Protein AF-A0A9D4LNZ0-F1 (afdb_monomer)

Foldseek 3Di:
DDPPPVVVVVVVVVVVVVVVVVVVVVVVVVVCQQCVCVVCLLVDDLVVLLVSVCVNCVVPVPPDDPCVSVVSSVVSVVVVVVVVCVVPDDDDPVVPVVVVVVVVVVPPPD

Organism: Dreissena polymorpha (NCBI:txid45954)

Mean predicted aligned error: 14.25 Å

pLDDT: mean 76.31, std 19.18, range [38.56, 96.25]

Radius of gyration: 23.26 Å; Cα contacts (8 Å, |Δi|>4): 32; chains: 1; bounding box: 48×37×76 Å

Sequence (110 aa):
MFNNFGIHAIYSIVNCLTFELRKRLSAYSVLHKLFGFMTEFESLILDDLRKCVTHLVESYPDDIEASIVDEFVQFNVILEADQDKTSIHMSAAEVRWRSTTDTFSKRCHR

Secondary structure (DSSP, 8-state):
---HHHHHHHHHHHHHHHHHHHHHHHHHHHHHHHHGGGTTGGGS-HHHHHHHHHHHHHHSTTTS-TTHHHHHHHHHHHHHHHHHHHTT---SSTHHHHTTTTTTGGGS--

Solvent-accessible surface area (backbone atoms only — not comparable to full-atom values): 6582 Å² total; per-residue (Å²): 134,80,65,62,67,62,54,52,53,51,50,52,51,52,50,52,52,52,49,55,51,50,54,51,51,52,52,49,51,54,49,42,72,58,54,40,62,68,82,46,50,94,78,50,55,68,71,59,46,43,51,49,44,45,54,41,26,72,74,34,63,90,82,35,65,75,66,52,40,59,51,52,52,52,50,50,54,50,53,56,58,46,60,61,37,64,80,76,54,93,67,88,65,71,67,63,70,64,58,61,66,66,60,64,72,70,68,81,79,120

Structure (mmCIF, N/CA/C/O backbone):
data_AF-A0A9D4LNZ0-F1
#
_entry.id   AF-A0A9D4LNZ0-F1
#
loop_
_atom_site.group_PDB
_atom_site.id
_atom_site.type_symbol
_atom_site.label_atom_id
_atom_site.label_alt_id
_atom_site.label_comp_id
_atom_site.label_asym_id
_atom_site.label_entity_id
_atom_site.label_seq_id
_atom_site.pdbx_PDB_ins_code
_atom_site.Cartn_x
_atom_site.Cartn_y
_atom_site.Cartn_z
_atom_site.occupancy
_atom_site.B_iso_or_equiv
_atom_site.auth_seq_id
_atom_site.auth_comp_id
_atom_site.auth_asym_id
_atom_site.auth_atom_id
_atom_site.pdbx_PDB_model_num
ATOM 1 N N . MET A 1 1 ? 24.837 13.024 -48.103 1.00 45.38 1 MET A N 1
ATOM 2 C CA . MET A 1 1 ? 23.988 11.828 -47.926 1.00 45.38 1 MET A CA 1
ATOM 3 C C . MET A 1 1 ? 24.037 11.486 -46.443 1.00 45.38 1 MET A C 1
ATOM 5 O O . MET A 1 1 ? 25.016 10.910 -45.995 1.00 45.38 1 MET A O 1
ATOM 9 N N . PHE A 1 2 ? 23.109 12.028 -45.650 1.00 52.38 2 PHE A N 1
ATOM 10 C CA . PHE A 1 2 ? 23.170 11.913 -44.189 1.00 52.38 2 PHE A CA 1
ATOM 11 C C . PHE A 1 2 ? 22.831 10.482 -43.753 1.00 52.38 2 PHE A C 1
ATOM 13 O O . PHE A 1 2 ? 21.944 9.846 -44.319 1.00 52.38 2 PHE A O 1
ATOM 20 N N . ASN A 1 3 ? 23.588 9.974 -42.782 1.00 57.44 3 ASN A N 1
ATOM 21 C CA . ASN A 1 3 ? 23.590 8.587 -42.321 1.00 57.44 3 ASN A CA 1
ATOM 22 C C . ASN A 1 3 ? 22.230 8.153 -41.734 1.00 57.44 3 ASN A C 1
ATOM 24 O O . ASN A 1 3 ? 22.039 8.183 -40.519 1.00 57.44 3 ASN A O 1
ATOM 28 N N . ASN A 1 4 ? 21.310 7.685 -42.586 1.00 63.53 4 ASN A N 1
ATOM 29 C CA . ASN A 1 4 ? 20.022 7.100 -42.179 1.00 63.53 4 ASN A CA 1
ATOM 30 C C . ASN A 1 4 ? 20.195 5.968 -41.152 1.00 63.53 4 ASN A C 1
ATOM 32 O O . ASN A 1 4 ? 19.422 5.859 -40.205 1.00 63.53 4 ASN A O 1
ATOM 36 N N . PHE A 1 5 ? 21.249 5.159 -41.288 1.00 65.75 5 PHE A N 1
ATOM 37 C CA . PHE A 1 5 ? 21.512 4.036 -40.387 1.00 65.75 5 PHE A CA 1
ATOM 38 C C . PHE 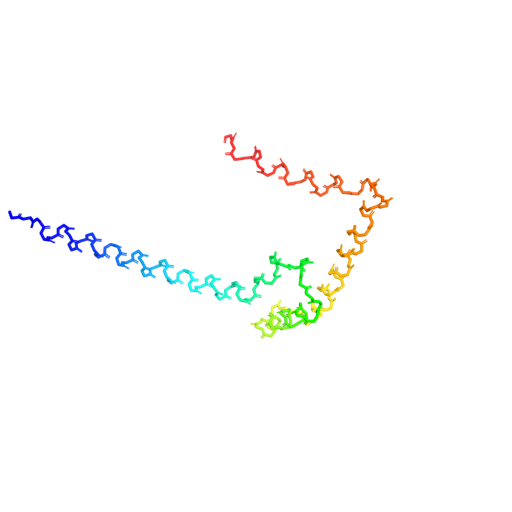A 1 5 ? 21.805 4.475 -38.941 1.00 65.75 5 PHE A C 1
ATOM 40 O O . PHE A 1 5 ? 21.289 3.880 -37.997 1.00 65.75 5 PHE A O 1
ATOM 47 N N . GLY A 1 6 ? 22.571 5.557 -38.757 1.00 68.00 6 GLY A N 1
ATOM 48 C CA . GLY A 1 6 ? 22.882 6.084 -37.424 1.00 68.00 6 GLY A CA 1
ATOM 49 C C . GLY A 1 6 ? 21.646 6.643 -36.719 1.00 68.00 6 GLY A C 1
ATOM 50 O O . GLY A 1 6 ? 21.456 6.417 -35.527 1.00 68.00 6 GLY A O 1
ATOM 51 N N . ILE A 1 7 ? 20.764 7.303 -37.472 1.00 76.19 7 ILE A N 1
ATOM 52 C CA . ILE A 1 7 ? 19.514 7.856 -36.940 1.00 76.19 7 ILE A CA 1
ATOM 53 C C . ILE A 1 7 ? 18.564 6.729 -36.512 1.00 76.19 7 ILE A C 1
ATOM 55 O O . ILE A 1 7 ? 18.027 6.777 -35.407 1.00 76.19 7 ILE A O 1
ATOM 59 N N . HIS A 1 8 ? 18.410 5.681 -37.328 1.00 77.44 8 HIS A N 1
ATOM 60 C CA . HIS A 1 8 ? 17.583 4.521 -36.980 1.00 77.44 8 HIS A CA 1
ATOM 61 C C . HIS A 1 8 ? 18.100 3.762 -35.752 1.00 77.44 8 HIS A C 1
ATOM 63 O O . HIS A 1 8 ? 17.301 3.372 -34.899 1.00 77.44 8 HIS A O 1
ATOM 69 N N . ALA A 1 9 ? 19.419 3.591 -35.623 1.00 81.44 9 ALA A N 1
ATOM 70 C CA . ALA A 1 9 ? 20.018 2.946 -34.456 1.00 81.44 9 ALA A CA 1
ATOM 71 C C . ALA A 1 9 ? 19.754 3.742 -33.166 1.00 81.44 9 ALA A C 1
ATOM 73 O O . ALA A 1 9 ? 19.313 3.170 -32.169 1.00 81.44 9 ALA A O 1
ATOM 74 N N . ILE A 1 10 ? 19.936 5.069 -33.196 1.00 86.12 10 ILE A N 1
ATOM 75 C CA . ILE A 1 10 ? 19.634 5.945 -32.053 1.00 86.12 10 ILE A CA 1
ATOM 76 C C . ILE A 1 10 ? 18.144 5.875 -31.699 1.00 86.12 10 ILE A C 1
ATOM 78 O O . ILE A 1 10 ? 17.800 5.729 -30.528 1.00 86.12 10 ILE A O 1
ATOM 82 N N . TYR A 1 11 ? 17.253 5.910 -32.693 1.00 89.56 11 TYR A N 1
ATOM 83 C CA . TYR A 1 11 ? 15.808 5.830 -32.464 1.00 89.56 11 TYR A CA 1
ATOM 84 C C . TYR A 1 11 ? 15.401 4.499 -31.819 1.00 89.56 11 TYR A C 1
ATOM 86 O O . TYR A 1 11 ? 14.590 4.472 -30.894 1.00 89.56 11 TYR A O 1
ATOM 94 N N . SER A 1 12 ? 16.013 3.392 -32.249 1.00 88.44 12 SER A N 1
ATOM 95 C CA . SER A 1 12 ? 15.804 2.076 -31.639 1.00 88.44 12 SER A CA 1
ATOM 96 C C . SER A 1 12 ? 16.243 2.047 -30.172 1.00 88.44 12 SER A C 1
ATOM 98 O O . SER A 1 12 ? 15.538 1.487 -29.332 1.00 88.44 12 SER A O 1
ATOM 100 N N . ILE A 1 13 ? 17.380 2.671 -29.846 1.00 91.19 13 ILE A N 1
ATOM 101 C CA . ILE A 1 13 ? 17.883 2.765 -28.467 1.00 91.19 13 ILE A CA 1
ATOM 102 C C . ILE A 1 13 ? 16.935 3.609 -27.607 1.00 91.19 13 ILE A C 1
ATOM 104 O O . ILE A 1 13 ? 16.540 3.173 -26.527 1.00 91.19 13 ILE A O 1
ATOM 108 N N . VAL A 1 14 ? 16.520 4.783 -28.094 1.00 93.62 14 VAL A N 1
ATOM 109 C CA . VAL A 1 14 ? 15.590 5.675 -27.380 1.00 93.62 14 VAL A CA 1
ATOM 110 C C . VAL A 1 14 ? 14.240 4.996 -27.143 1.00 93.62 14 VAL A C 1
ATOM 112 O O . VAL A 1 14 ? 13.687 5.095 -26.047 1.00 93.62 14 VAL A O 1
ATOM 115 N N . ASN A 1 15 ? 13.726 4.255 -28.126 1.00 92.69 15 ASN A N 1
ATOM 116 C CA . ASN A 1 15 ? 12.481 3.502 -27.985 1.00 92.69 15 ASN A CA 1
ATOM 117 C C . ASN A 1 15 ? 12.590 2.404 -26.923 1.00 92.69 15 ASN A C 1
ATOM 119 O O . ASN A 1 15 ? 11.709 2.294 -26.071 1.00 92.69 15 ASN A O 1
ATOM 123 N N . CYS A 1 16 ? 13.677 1.628 -26.940 1.00 94.50 16 CYS A N 1
ATOM 124 C CA . CYS A 1 16 ? 13.918 0.577 -25.953 1.00 94.50 16 CYS A CA 1
ATOM 125 C C . CYS A 1 16 ? 14.027 1.159 -24.535 1.00 94.50 16 CYS A C 1
ATOM 127 O O . CYS A 1 16 ? 13.349 0.703 -23.614 1.00 94.50 16 CYS A O 1
ATOM 129 N N . LEU A 1 17 ? 14.797 2.239 -24.376 1.00 95.31 17 LEU A N 1
ATOM 130 C CA . LEU A 1 17 ? 14.927 2.939 -23.101 1.00 95.31 17 LEU A CA 1
ATOM 131 C C . LEU A 1 17 ? 13.574 3.470 -22.611 1.00 95.31 17 LEU A C 1
ATOM 133 O O . LEU A 1 17 ? 13.219 3.286 -21.450 1.00 95.31 17 LEU A O 1
ATOM 137 N N . THR A 1 18 ? 12.791 4.087 -23.497 1.00 95.19 18 THR A N 1
ATOM 138 C CA . THR A 1 18 ? 11.457 4.604 -23.163 1.00 95.19 18 THR A CA 1
ATOM 139 C C . THR A 1 18 ? 10.522 3.484 -22.715 1.00 95.19 18 THR A C 1
ATOM 141 O O . THR A 1 18 ? 9.786 3.650 -21.743 1.00 95.19 18 THR A O 1
ATOM 144 N N . PHE A 1 19 ? 10.552 2.340 -23.399 1.00 96.25 19 PHE A N 1
ATOM 145 C CA . PHE A 1 19 ? 9.742 1.179 -23.048 1.00 96.25 19 PHE A CA 1
ATOM 146 C C . PHE A 1 19 ? 10.098 0.638 -21.659 1.00 96.25 19 PHE A C 1
ATOM 148 O O . PHE A 1 19 ? 9.214 0.491 -20.815 1.00 96.25 19 PHE A O 1
ATOM 155 N N . GLU A 1 20 ? 11.384 0.420 -21.381 1.00 95.31 20 GLU A N 1
ATOM 156 C CA . GLU A 1 20 ? 11.837 -0.088 -20.082 1.00 95.31 20 GLU A CA 1
ATOM 157 C C . GLU A 1 20 ? 11.574 0.906 -18.941 1.00 95.31 20 GLU A C 1
ATOM 159 O O . GLU A 1 20 ? 11.141 0.509 -17.857 1.00 95.31 20 GLU A O 1
ATOM 164 N N . LEU A 1 21 ? 11.753 2.210 -19.177 1.00 95.94 21 LEU A N 1
ATOM 165 C CA . LEU A 1 21 ? 11.414 3.240 -18.190 1.00 95.94 21 LEU A CA 1
ATOM 166 C C . LEU A 1 21 ? 9.913 3.272 -17.896 1.00 95.94 21 LEU A C 1
ATOM 168 O O . LEU A 1 21 ? 9.524 3.330 -16.731 1.00 95.94 21 LEU A O 1
ATOM 172 N N . ARG A 1 22 ? 9.060 3.173 -18.922 1.00 95.81 22 ARG A N 1
ATOM 173 C CA . ARG A 1 22 ? 7.601 3.091 -18.738 1.00 95.81 22 ARG A CA 1
ATOM 174 C C . ARG A 1 22 ? 7.192 1.831 -17.987 1.00 95.81 22 ARG A C 1
ATOM 176 O O . ARG A 1 22 ? 6.342 1.902 -17.104 1.00 95.81 22 ARG A O 1
ATOM 183 N N . LYS A 1 23 ? 7.820 0.695 -18.290 1.00 94.62 23 LYS A N 1
ATOM 184 C CA . LYS A 1 23 ? 7.592 -0.572 -17.588 1.00 94.62 23 LYS A CA 1
ATOM 185 C C . LYS A 1 23 ? 7.928 -0.451 -16.101 1.00 94.62 23 LYS A C 1
ATOM 187 O O . LYS A 1 23 ? 7.116 -0.829 -15.259 1.00 94.62 23 LYS A O 1
ATOM 192 N N . ARG A 1 24 ? 9.083 0.134 -15.769 1.00 94.94 24 ARG A N 1
ATOM 193 C CA . ARG A 1 24 ? 9.479 0.397 -14.376 1.00 94.94 24 ARG A CA 1
ATOM 194 C C . ARG A 1 24 ? 8.540 1.380 -13.688 1.00 94.94 24 ARG A C 1
ATOM 196 O O . ARG A 1 24 ? 8.097 1.103 -12.582 1.00 94.94 24 ARG A O 1
ATOM 203 N N . LEU A 1 25 ? 8.189 2.483 -14.350 1.00 94.00 25 LEU A N 1
ATOM 204 C CA . LEU A 1 25 ? 7.241 3.463 -13.819 1.00 94.00 25 LEU A CA 1
ATOM 205 C C . LEU A 1 25 ? 5.891 2.813 -13.495 1.00 94.00 25 LEU A C 1
ATOM 207 O O . LEU A 1 25 ? 5.328 3.066 -12.434 1.00 94.00 25 LEU A O 1
ATOM 211 N N . SER A 1 26 ? 5.396 1.940 -14.374 1.00 94.31 26 SER A N 1
ATOM 212 C CA . SER A 1 26 ? 4.166 1.185 -14.138 1.00 94.31 26 SER A CA 1
ATOM 213 C C . SER A 1 26 ? 4.278 0.282 -12.909 1.00 94.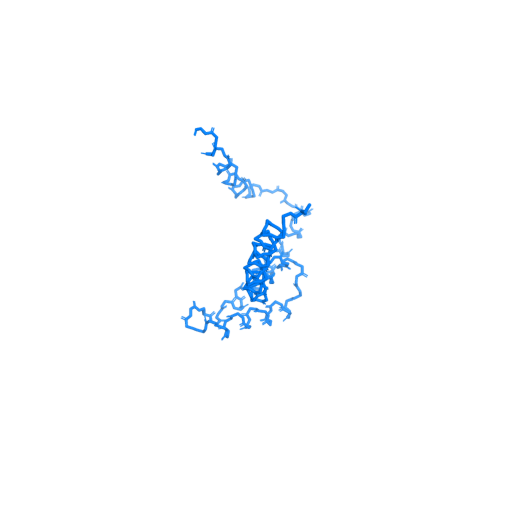31 26 SER A C 1
ATOM 215 O O . SER A 1 26 ? 3.372 0.280 -12.082 1.00 94.31 26 SER A O 1
ATOM 217 N N . ALA A 1 27 ? 5.381 -0.456 -12.759 1.00 92.06 27 ALA A N 1
ATOM 218 C CA . ALA A 1 27 ? 5.597 -1.314 -11.593 1.00 92.06 27 ALA A CA 1
ATOM 219 C C . ALA A 1 27 ? 5.662 -0.499 -10.290 1.00 92.06 27 ALA A C 1
ATOM 221 O O . ALA A 1 27 ? 4.981 -0.824 -9.319 1.00 92.06 27 ALA A O 1
ATOM 222 N N . TYR A 1 28 ? 6.404 0.612 -10.287 1.00 92.00 28 TYR A N 1
ATOM 223 C CA . TYR A 1 28 ? 6.462 1.506 -9.131 1.00 92.00 28 TYR A CA 1
ATOM 224 C C . TYR A 1 28 ? 5.124 2.181 -8.838 1.00 92.00 28 TYR A C 1
ATOM 226 O O . TYR A 1 28 ? 4.804 2.383 -7.676 1.00 92.00 28 TYR A O 1
ATOM 234 N N . SER A 1 29 ? 4.306 2.469 -9.851 1.00 92.00 29 SER A N 1
ATOM 235 C CA . SER A 1 29 ? 2.958 3.014 -9.643 1.00 92.00 29 SER A CA 1
ATOM 236 C C . SER A 1 29 ? 2.050 2.016 -8.926 1.00 92.00 29 SER A C 1
ATOM 238 O O . SER A 1 29 ? 1.231 2.417 -8.106 1.00 92.00 29 SER A O 1
ATOM 240 N N . VAL A 1 30 ? 2.186 0.717 -9.212 1.00 89.94 30 VAL A N 1
ATOM 241 C CA . VAL A 1 30 ? 1.455 -0.337 -8.491 1.00 89.94 30 VAL A CA 1
ATOM 242 C C . VAL A 1 30 ? 1.922 -0.405 -7.040 1.00 89.94 30 VAL A C 1
ATOM 244 O O . VAL A 1 30 ? 1.090 -0.357 -6.139 1.00 89.94 30 VAL A O 1
ATOM 247 N N . LEU A 1 31 ? 3.237 -0.420 -6.804 1.00 89.19 31 LEU A N 1
ATOM 248 C CA . LEU A 1 31 ? 3.789 -0.388 -5.446 1.00 89.19 31 LEU A CA 1
ATOM 249 C C . LEU A 1 31 ? 3.342 0.859 -4.678 1.00 89.19 31 LEU A C 1
ATOM 251 O O . LEU A 1 31 ? 2.924 0.755 -3.533 1.00 89.19 31 LEU A O 1
ATOM 255 N N . HIS A 1 32 ? 3.356 2.025 -5.320 1.00 90.19 32 HIS A N 1
ATOM 256 C CA . HIS A 1 32 ? 2.901 3.274 -4.722 1.00 90.19 32 HIS A CA 1
ATOM 257 C C . HIS A 1 32 ? 1.402 3.254 -4.397 1.00 90.19 32 HIS A C 1
ATOM 259 O O . HIS A 1 32 ? 0.982 3.841 -3.412 1.00 90.19 32 HIS A O 1
ATOM 265 N N . LYS A 1 33 ? 0.564 2.566 -5.175 1.00 87.88 33 LYS A N 1
ATOM 266 C CA . LYS A 1 33 ? -0.860 2.423 -4.826 1.00 87.88 33 LYS A CA 1
ATOM 267 C C . LYS A 1 33 ? -1.080 1.579 -3.570 1.00 87.88 33 LYS A C 1
ATOM 269 O O . LYS A 1 33 ? -2.032 1.832 -2.845 1.00 87.88 33 LYS A O 1
ATOM 274 N N . LEU A 1 34 ? -0.219 0.593 -3.330 1.00 89.62 34 LEU A N 1
ATOM 275 C CA . LEU A 1 34 ? -0.302 -0.301 -2.173 1.00 89.62 34 LEU A CA 1
ATOM 276 C C . LEU A 1 34 ? 0.356 0.283 -0.923 1.00 89.62 34 LEU A C 1
ATOM 278 O O . LEU A 1 34 ? -0.221 0.219 0.153 1.00 89.62 34 LEU A O 1
ATOM 282 N N . PHE A 1 35 ? 1.545 0.864 -1.070 1.00 88.94 35 PHE A N 1
ATOM 283 C CA . PHE A 1 35 ? 2.386 1.309 0.043 1.00 88.94 35 PHE A CA 1
ATOM 284 C C . PHE A 1 35 ? 2.527 2.831 0.137 1.00 88.94 35 PHE A C 1
ATOM 286 O O . PHE A 1 35 ? 3.079 3.332 1.110 1.00 88.94 35 PHE A O 1
ATOM 293 N N . GLY A 1 36 ? 2.043 3.591 -0.847 1.00 87.50 36 GLY A N 1
ATOM 294 C CA . GLY A 1 36 ? 2.219 5.047 -0.893 1.00 87.50 36 GLY A CA 1
ATOM 295 C C . GLY A 1 36 ? 1.552 5.778 0.267 1.00 87.50 36 GLY A C 1
ATOM 296 O O . GLY A 1 36 ? 2.035 6.825 0.671 1.00 87.50 36 GLY A O 1
ATOM 297 N N . PHE A 1 37 ? 0.524 5.202 0.896 1.00 87.81 37 PHE A N 1
ATOM 298 C CA . PHE A 1 37 ? -0.062 5.789 2.106 1.00 87.81 37 PHE A CA 1
ATOM 299 C C . PHE A 1 37 ? 0.960 5.931 3.252 1.00 87.81 37 PHE A C 1
ATOM 301 O O . PHE A 1 37 ? 0.789 6.780 4.121 1.00 87.81 37 PHE A O 1
ATOM 308 N N . MET A 1 38 ? 2.046 5.145 3.249 1.00 87.19 38 MET A N 1
ATOM 309 C CA . MET A 1 38 ? 3.105 5.238 4.257 1.00 87.19 38 MET A CA 1
ATOM 310 C C . MET A 1 38 ? 3.906 6.543 4.159 1.00 87.19 38 MET A C 1
ATOM 312 O O . MET A 1 38 ? 4.477 6.969 5.158 1.00 87.19 38 MET A O 1
ATOM 316 N N . THR A 1 39 ? 3.969 7.193 2.990 1.00 85.38 39 THR A N 1
ATOM 317 C CA . THR A 1 39 ? 4.712 8.460 2.845 1.00 85.38 39 THR A CA 1
ATOM 318 C C . THR A 1 39 ? 3.946 9.660 3.386 1.00 85.38 39 THR A C 1
ATOM 320 O O . THR A 1 39 ? 4.559 10.656 3.748 1.00 85.38 39 THR A O 1
ATOM 323 N N . GLU A 1 40 ? 2.620 9.564 3.449 1.00 81.88 40 GLU A N 1
ATOM 324 C CA . GLU A 1 40 ? 1.716 10.616 3.934 1.00 81.88 40 GLU A CA 1
ATOM 325 C C . GLU A 1 40 ? 1.024 10.195 5.240 1.00 81.88 40 GLU A C 1
ATOM 327 O O . GLU A 1 40 ? -0.030 10.716 5.602 1.00 81.88 40 GLU A O 1
ATOM 332 N N . PHE A 1 41 ? 1.634 9.243 5.953 1.00 81.56 41 PHE A N 1
ATOM 333 C CA . PHE A 1 41 ? 1.050 8.562 7.104 1.00 81.56 41 PHE A CA 1
ATOM 334 C C . PHE A 1 41 ? 0.618 9.516 8.225 1.00 81.56 41 PHE A C 1
ATOM 336 O O . PHE A 1 41 ? -0.448 9.341 8.805 1.00 81.56 41 PHE A O 1
ATOM 343 N N . GLU A 1 42 ? 1.430 10.539 8.503 1.00 77.25 42 GLU A N 1
ATOM 344 C CA . GLU A 1 42 ? 1.171 11.547 9.542 1.00 77.25 42 GLU A CA 1
ATOM 345 C C . GLU A 1 42 ? 0.033 12.510 9.178 1.00 77.25 42 GLU A C 1
ATOM 347 O O . GLU A 1 4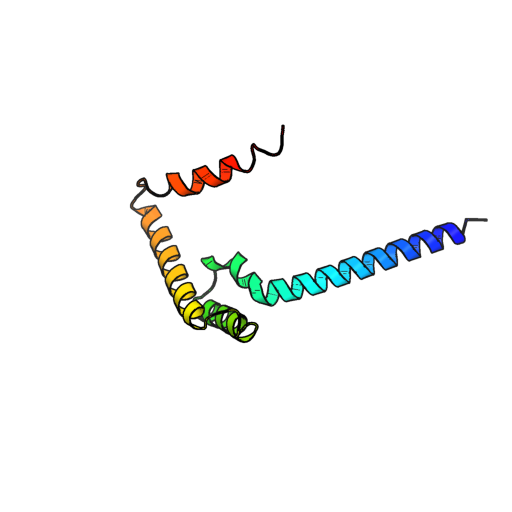2 ? -0.568 13.118 10.055 1.00 77.25 42 GLU A O 1
ATOM 352 N N . SER A 1 43 ? -0.265 12.666 7.887 1.00 78.00 43 SER A N 1
ATOM 353 C CA . SER A 1 43 ? -1.282 13.597 7.381 1.00 78.00 43 SER A CA 1
ATOM 354 C C . SER A 1 43 ? -2.595 12.918 6.982 1.00 78.00 43 SER A C 1
ATOM 356 O O . SER A 1 43 ? -3.538 13.595 6.570 1.00 78.00 43 SER A O 1
ATOM 358 N N . LEU A 1 44 ? -2.653 11.586 7.049 1.00 81.88 44 LEU A N 1
ATOM 359 C CA . LEU A 1 44 ? -3.798 10.803 6.601 1.00 81.88 44 LEU A CA 1
ATOM 360 C C . LEU A 1 44 ? -4.881 10.727 7.685 1.00 81.88 44 LEU A C 1
ATOM 362 O O . LEU A 1 44 ? -4.602 10.458 8.849 1.00 81.88 44 LEU A O 1
ATOM 366 N N . ILE A 1 45 ? -6.140 10.889 7.277 1.00 84.38 45 ILE A N 1
ATOM 367 C CA . ILE A 1 45 ? -7.302 10.730 8.159 1.00 84.38 45 ILE A CA 1
ATOM 368 C C . ILE A 1 45 ? -7.420 9.254 8.567 1.00 84.38 45 ILE A C 1
ATOM 370 O O . ILE A 1 45 ? -7.305 8.370 7.718 1.00 84.38 45 ILE A O 1
ATOM 374 N N . LEU A 1 46 ? -7.712 8.978 9.845 1.00 84.88 46 LEU A N 1
ATOM 375 C CA . LEU A 1 46 ? -7.796 7.616 10.401 1.00 84.88 46 LEU A CA 1
ATOM 376 C C . LEU A 1 46 ? -8.685 6.655 9.592 1.00 84.88 46 LEU A C 1
ATOM 378 O O . LEU A 1 46 ? -8.323 5.493 9.405 1.00 84.88 46 LEU A O 1
ATOM 382 N N . ASP A 1 47 ? -9.829 7.125 9.091 1.00 87.06 47 ASP A N 1
ATOM 383 C CA . ASP A 1 47 ? -10.736 6.308 8.273 1.00 87.06 47 ASP A CA 1
ATOM 384 C C . ASP A 1 47 ? -10.115 5.912 6.929 1.00 87.06 47 ASP A C 1
ATOM 386 O O . ASP A 1 47 ? -10.296 4.786 6.458 1.00 87.06 47 ASP A O 1
ATOM 390 N N . ASP A 1 48 ? -9.369 6.821 6.306 1.00 88.31 48 ASP A N 1
ATOM 391 C CA . ASP A 1 48 ? -8.683 6.545 5.046 1.00 88.31 48 ASP A CA 1
ATOM 392 C C . ASP A 1 48 ? -7.446 5.678 5.279 1.00 88.31 48 ASP A C 1
ATOM 394 O O . ASP A 1 48 ? -7.191 4.758 4.501 1.00 88.31 48 ASP A O 1
ATOM 398 N N . LEU A 1 49 ? -6.760 5.864 6.411 1.00 89.00 49 LEU A N 1
ATOM 399 C CA . LEU A 1 49 ? -5.679 4.986 6.831 1.00 89.00 49 LEU A CA 1
ATOM 400 C C . LEU A 1 49 ? -6.179 3.550 7.024 1.00 89.00 49 LEU A C 1
ATOM 402 O O . LEU A 1 49 ? -5.587 2.616 6.483 1.00 89.00 49 LEU A O 1
ATOM 406 N N . ARG A 1 50 ? -7.309 3.366 7.722 1.00 90.94 50 ARG A N 1
ATOM 407 C CA . ARG A 1 50 ? -7.943 2.050 7.888 1.00 90.94 50 ARG A CA 1
ATOM 408 C C . ARG A 1 50 ? -8.227 1.394 6.542 1.00 90.94 50 ARG A C 1
ATOM 410 O O . ARG A 1 50 ? -7.898 0.222 6.371 1.00 90.94 50 ARG A O 1
ATOM 417 N N . LYS A 1 51 ? -8.791 2.125 5.575 1.00 91.56 51 LYS A N 1
ATOM 418 C CA . LYS A 1 51 ? -9.057 1.589 4.227 1.00 91.56 51 LYS A CA 1
ATOM 419 C C . LYS A 1 51 ? -7.771 1.175 3.514 1.00 91.56 51 LYS A C 1
ATOM 421 O O . LYS A 1 51 ? -7.722 0.082 2.958 1.00 91.56 51 LYS A O 1
ATOM 426 N N . CYS A 1 52 ? -6.737 2.016 3.541 1.00 90.62 52 CYS A N 1
ATOM 427 C CA . CYS A 1 52 ? -5.461 1.730 2.885 1.00 90.62 52 CYS A CA 1
ATOM 428 C C . CYS A 1 52 ? -4.768 0.496 3.474 1.00 90.62 52 CYS A C 1
ATOM 430 O O . CYS A 1 52 ? -4.330 -0.374 2.723 1.00 90.62 52 CYS A O 1
ATOM 432 N N . VAL A 1 53 ? -4.713 0.388 4.803 1.00 90.44 53 VAL A N 1
ATOM 433 C CA . VAL A 1 53 ? -4.096 -0.761 5.478 1.00 90.44 53 VAL A CA 1
ATOM 434 C C . VAL A 1 53 ? -4.935 -2.026 5.283 1.00 90.44 53 VAL A C 1
ATOM 436 O O . VAL A 1 53 ? -4.377 -3.091 5.043 1.00 90.44 53 VAL A O 1
ATOM 439 N N . THR A 1 54 ? -6.267 -1.922 5.286 1.00 92.12 54 THR A N 1
ATOM 440 C CA . THR A 1 54 ? -7.147 -3.068 4.986 1.00 92.12 54 THR A CA 1
ATOM 441 C C . THR A 1 54 ? -6.901 -3.586 3.570 1.00 92.12 54 THR A C 1
ATOM 443 O O . THR A 1 54 ? -6.680 -4.777 3.383 1.00 92.12 54 THR A O 1
ATOM 446 N N . HIS A 1 55 ? -6.836 -2.694 2.580 1.00 92.06 55 HIS A N 1
ATOM 447 C CA . HIS A 1 55 ? -6.518 -3.066 1.200 1.00 92.06 55 HIS A CA 1
ATOM 448 C C . HIS A 1 55 ? -5.121 -3.705 1.070 1.00 92.06 55 HIS A C 1
ATOM 450 O O . HIS A 1 55 ? -4.916 -4.600 0.247 1.00 92.06 55 HIS A O 1
ATOM 456 N N . LEU A 1 56 ? -4.150 -3.274 1.885 1.00 91.56 56 LEU A N 1
ATOM 457 C CA . LEU A 1 56 ? -2.826 -3.892 1.949 1.00 91.56 56 LEU A CA 1
ATOM 458 C C . LEU A 1 56 ? -2.893 -5.331 2.491 1.00 91.56 56 LEU A C 1
ATOM 460 O O . LEU A 1 56 ? -2.312 -6.222 1.874 1.00 91.56 56 LEU A O 1
ATOM 464 N N . VAL A 1 57 ? -3.621 -5.560 3.589 1.00 92.31 57 VAL A N 1
ATOM 465 C CA . VAL A 1 57 ? -3.841 -6.902 4.165 1.00 92.31 57 VAL A CA 1
ATOM 466 C C . VAL A 1 57 ? -4.549 -7.811 3.162 1.00 92.31 57 VAL A C 1
ATOM 468 O O . VAL A 1 57 ? -4.113 -8.931 2.928 1.00 92.31 57 VAL A O 1
ATOM 471 N N . GLU A 1 58 ? -5.602 -7.321 2.506 1.00 92.19 58 GLU A N 1
ATOM 472 C CA . GLU A 1 58 ? -6.342 -8.080 1.488 1.00 92.19 58 GLU A CA 1
ATOM 473 C C . GLU A 1 58 ? -5.477 -8.461 0.280 1.00 92.19 58 GLU A C 1
ATOM 475 O O . GLU A 1 58 ? -5.716 -9.484 -0.359 1.00 92.19 58 GLU A O 1
ATOM 480 N N . SER A 1 59 ? -4.465 -7.650 -0.035 1.00 91.25 59 SER A N 1
ATOM 481 C CA . SER A 1 59 ? -3.539 -7.918 -1.138 1.00 91.25 59 SER A CA 1
ATOM 482 C C . SER A 1 59 ? -2.476 -8.964 -0.791 1.00 91.25 59 SER A C 1
ATOM 484 O O . SER A 1 59 ? -1.925 -9.578 -1.704 1.00 91.25 59 SER A O 1
ATOM 486 N N . TYR A 1 60 ? -2.199 -9.174 0.499 1.00 91.00 60 TYR A N 1
ATOM 487 C CA . TYR A 1 60 ? -1.208 -10.128 1.006 1.00 91.00 60 TYR A CA 1
ATOM 488 C C . TYR A 1 60 ? -1.723 -10.863 2.261 1.00 91.00 60 TYR A C 1
ATOM 490 O O . 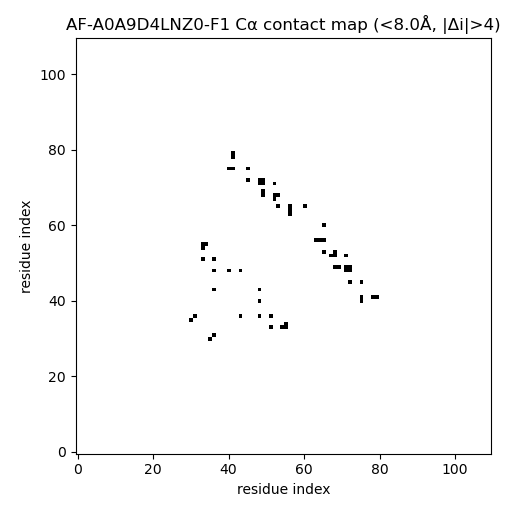TYR A 1 60 ? -1.124 -10.750 3.332 1.00 91.00 60 TYR A O 1
ATOM 498 N N . PRO A 1 61 ? -2.830 -11.622 2.156 1.00 89.31 61 PRO A N 1
ATOM 499 C CA . PRO A 1 61 ? -3.513 -12.193 3.320 1.00 89.31 61 PRO A CA 1
ATOM 500 C C . PRO A 1 61 ? -2.701 -13.282 4.033 1.00 89.31 61 PRO A C 1
ATOM 502 O O . PRO A 1 61 ? -2.919 -13.530 5.215 1.00 89.31 61 PRO A O 1
ATOM 505 N N . ASP A 1 62 ? -1.773 -13.926 3.322 1.00 93.38 62 ASP A N 1
ATOM 506 C CA . ASP A 1 62 ? -0.904 -14.970 3.874 1.00 93.38 62 ASP A CA 1
ATOM 507 C C . ASP A 1 62 ? 0.369 -14.395 4.522 1.00 93.38 62 ASP A C 1
ATOM 509 O O . ASP A 1 62 ? 0.981 -15.054 5.362 1.00 93.38 62 ASP A O 1
ATOM 513 N N . ASP A 1 63 ? 0.770 -13.175 4.143 1.00 93.31 63 ASP A N 1
ATOM 514 C CA . ASP A 1 63 ? 2.003 -12.535 4.619 1.00 93.31 63 ASP A CA 1
ATOM 515 C C . ASP A 1 63 ? 1.744 -11.489 5.714 1.00 93.31 63 ASP A C 1
ATOM 517 O O . ASP A 1 63 ? 2.661 -11.134 6.458 1.00 93.31 63 ASP A O 1
ATOM 521 N N . ILE A 1 64 ? 0.520 -10.956 5.794 1.00 92.12 64 ILE A N 1
ATOM 522 C CA . ILE A 1 64 ? 0.175 -9.834 6.667 1.00 92.12 64 ILE A CA 1
ATOM 523 C C . ILE A 1 64 ? -1.021 -10.196 7.544 1.00 92.12 64 ILE A C 1
ATOM 525 O O . ILE A 1 64 ? -2.116 -10.487 7.064 1.00 92.12 64 ILE A O 1
ATOM 529 N N . GLU A 1 65 ? -0.824 -10.110 8.856 1.00 92.12 65 GLU A N 1
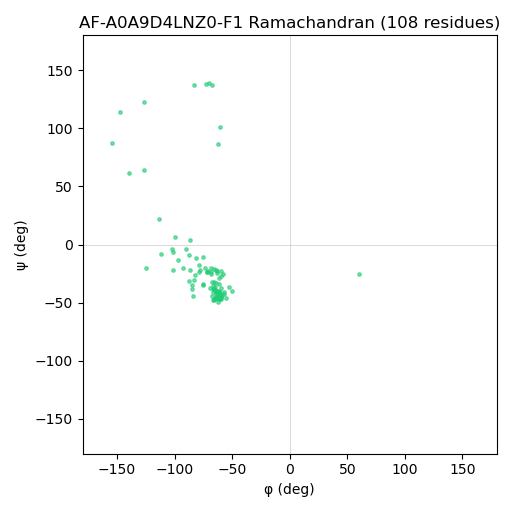ATOM 530 C CA . GLU A 1 65 ? -1.890 -10.326 9.827 1.00 92.12 65 GLU A CA 1
ATOM 531 C C . GLU A 1 65 ? -2.913 -9.181 9.807 1.00 92.12 65 GLU A C 1
ATOM 533 O O . GLU A 1 65 ? -2.564 -8.000 9.778 1.00 92.12 65 GLU A O 1
ATOM 538 N N . ALA A 1 66 ? -4.200 -9.520 9.901 1.00 89.75 66 ALA A N 1
ATOM 539 C CA . ALA A 1 66 ? -5.280 -8.530 9.909 1.00 89.75 66 ALA A CA 1
ATOM 540 C C . ALA A 1 66 ? -5.252 -7.587 11.130 1.00 89.75 66 ALA A C 1
ATOM 542 O O . ALA A 1 66 ? -5.784 -6.479 11.060 1.00 89.75 66 ALA A O 1
ATOM 543 N N . SER A 1 67 ? -4.602 -7.998 12.226 1.00 91.19 67 SER A N 1
ATOM 544 C CA . SER A 1 67 ? -4.354 -7.180 13.425 1.00 91.19 67 SER A CA 1
ATOM 545 C C . SER A 1 67 ? -3.581 -5.894 13.121 1.00 91.19 67 SER A C 1
ATOM 547 O O . SER A 1 67 ? -3.764 -4.896 13.822 1.00 91.19 67 SER A O 1
ATOM 549 N N . ILE A 1 68 ? -2.787 -5.872 12.044 1.00 90.75 68 ILE A N 1
ATOM 550 C CA . ILE A 1 68 ? -1.954 -4.724 11.678 1.00 90.75 68 ILE A CA 1
ATOM 551 C C . ILE A 1 68 ? -2.782 -3.453 11.425 1.00 90.75 68 ILE A C 1
ATOM 553 O O . ILE A 1 68 ? -2.295 -2.345 11.633 1.00 90.75 68 ILE A O 1
ATOM 557 N N . VAL A 1 69 ? -4.051 -3.586 11.015 1.00 90.31 69 VAL A N 1
ATOM 558 C CA . VAL A 1 69 ? -4.956 -2.442 10.804 1.00 90.31 69 VAL A CA 1
ATOM 559 C C . VAL A 1 69 ? -5.137 -1.650 12.097 1.00 90.31 69 VAL A C 1
ATOM 561 O O . VAL A 1 69 ? -5.054 -0.421 12.090 1.00 90.31 69 VAL A O 1
ATOM 564 N N . ASP A 1 70 ? -5.357 -2.345 13.211 1.00 90.50 70 ASP A N 1
ATOM 565 C CA . ASP A 1 70 ? -5.548 -1.705 14.509 1.00 90.50 70 ASP A CA 1
ATOM 566 C C . ASP A 1 70 ? -4.220 -1.188 15.078 1.00 90.50 70 ASP A C 1
ATOM 568 O O . ASP A 1 70 ? -4.201 -0.119 15.691 1.00 90.50 70 ASP A O 1
ATOM 572 N N . GLU A 1 71 ? -3.107 -1.880 14.820 1.00 89.25 71 GLU A N 1
ATOM 573 C CA . GLU A 1 71 ? -1.764 -1.411 15.189 1.00 89.25 71 GLU A CA 1
ATOM 574 C C . GLU A 1 71 ? -1.416 -0.088 14.498 1.00 89.25 71 GLU A C 1
ATOM 576 O O . GLU A 1 71 ? -0.941 0.841 15.149 1.00 89.25 71 GLU A O 1
ATOM 581 N N . PHE A 1 72 ? -1.717 0.046 13.204 1.00 88.62 72 PHE A N 1
ATOM 582 C CA . PHE A 1 72 ? -1.491 1.287 12.462 1.00 88.62 72 PHE A CA 1
ATOM 583 C C . PHE A 1 72 ? -2.351 2.446 12.975 1.00 88.62 72 PHE A C 1
ATOM 585 O O . PHE A 1 72 ? -1.867 3.573 13.076 1.00 88.62 72 PHE A O 1
ATOM 592 N N . VAL A 1 73 ? -3.607 2.184 13.345 1.00 87.00 73 VAL A N 1
ATOM 593 C CA . VAL A 1 73 ? -4.481 3.196 13.960 1.00 87.00 73 VAL A CA 1
ATOM 594 C C . VAL A 1 73 ? -3.931 3.638 15.314 1.00 87.00 73 VAL A C 1
ATOM 596 O O . VAL A 1 73 ? -3.849 4.835 15.578 1.00 87.00 73 VAL A O 1
ATOM 599 N N . GLN A 1 74 ? -3.508 2.696 16.161 1.00 86.62 74 GLN A N 1
ATOM 600 C CA . GLN A 1 74 ? -2.886 3.021 17.447 1.00 86.62 74 GLN A CA 1
ATOM 601 C C . GLN A 1 74 ? -1.589 3.808 17.262 1.00 86.62 74 GLN A C 1
ATOM 603 O O . GLN A 1 74 ? -1.347 4.771 17.986 1.00 86.62 74 GLN A O 1
ATOM 608 N N . PHE A 1 75 ? -0.773 3.432 16.279 1.00 86.62 75 PHE A N 1
ATOM 609 C CA . PHE A 1 75 ? 0.472 4.122 15.972 1.00 86.62 75 PHE A CA 1
ATOM 610 C C . PHE A 1 75 ? 0.231 5.571 15.536 1.00 86.62 75 PHE A C 1
ATOM 612 O O . PHE A 1 75 ? 0.911 6.468 16.025 1.00 86.62 75 PHE A O 1
ATOM 619 N N . ASN A 1 76 ? -0.775 5.822 14.695 1.00 84.38 76 ASN A N 1
ATOM 620 C CA . ASN A 1 76 ? -1.148 7.178 14.291 1.00 84.38 76 ASN A CA 1
ATOM 621 C C . ASN A 1 76 ? -1.591 8.032 15.499 1.00 84.38 76 ASN A C 1
ATOM 623 O O . ASN A 1 76 ? -1.059 9.120 15.703 1.00 84.38 76 ASN A O 1
ATOM 627 N N . VAL A 1 77 ? -2.434 7.485 16.384 1.00 83.06 77 VAL A N 1
ATOM 628 C CA . VAL A 1 77 ? -2.845 8.160 17.633 1.00 83.06 77 VAL A CA 1
ATOM 629 C C . VAL A 1 77 ? -1.646 8.480 18.539 1.00 83.06 77 VAL A C 1
ATOM 631 O O . VAL A 1 77 ? -1.611 9.526 19.188 1.00 83.06 77 VAL A O 1
ATOM 634 N N . ILE A 1 78 ? -0.643 7.597 18.599 1.00 83.81 78 ILE A N 1
ATOM 635 C CA . ILE A 1 78 ? 0.589 7.843 19.362 1.00 83.81 78 ILE A CA 1
ATOM 636 C C . ILE A 1 78 ? 1.401 8.988 18.745 1.00 83.81 78 ILE A C 1
ATOM 638 O O . ILE A 1 78 ? 1.920 9.810 19.500 1.00 83.81 78 ILE A O 1
ATOM 642 N N . LEU A 1 79 ? 1.504 9.057 17.414 1.00 81.19 79 LEU A N 1
ATOM 643 C CA . LEU A 1 79 ? 2.213 10.138 16.720 1.00 81.19 79 LEU A CA 1
ATOM 644 C C . LEU A 1 79 ? 1.550 11.498 16.958 1.00 81.19 79 LEU A C 1
ATOM 646 O O . LEU A 1 79 ? 2.245 12.455 17.295 1.00 81.19 79 LEU A O 1
ATOM 650 N N . GLU A 1 80 ? 0.221 11.582 16.861 1.00 75.81 80 GLU A N 1
ATOM 651 C CA . GLU A 1 80 ? -0.520 12.813 17.179 1.00 75.81 80 GLU A CA 1
ATOM 652 C C . GLU A 1 80 ? -0.292 13.240 18.638 1.00 75.81 80 GLU A C 1
ATOM 654 O O . GLU A 1 80 ? 0.016 14.398 18.927 1.00 75.81 80 GLU A O 1
ATOM 659 N N . ALA A 1 81 ? -0.337 12.284 19.572 1.00 72.25 81 ALA A N 1
ATOM 660 C CA . ALA A 1 81 ? -0.093 12.552 20.986 1.00 72.25 81 ALA A CA 1
ATOM 661 C C . ALA A 1 81 ? 1.352 12.993 21.296 1.00 72.25 81 ALA A C 1
ATOM 663 O O . ALA A 1 81 ? 1.592 13.566 22.362 1.00 72.25 81 ALA A O 1
ATOM 664 N N . ASP A 1 82 ? 2.325 12.702 20.430 1.00 67.88 82 ASP A N 1
ATOM 665 C CA . ASP A 1 82 ? 3.719 13.139 20.577 1.00 67.88 82 ASP A CA 1
ATOM 666 C C . ASP A 1 82 ? 3.941 14.552 20.008 1.00 67.88 82 ASP A C 1
ATOM 668 O O . ASP A 1 82 ? 4.649 15.373 20.605 1.00 67.88 82 ASP A O 1
ATOM 672 N N . GLN A 1 83 ? 3.239 14.900 18.924 1.00 60.16 83 GLN A N 1
ATOM 673 C CA . GLN A 1 83 ? 3.222 16.265 18.387 1.00 60.16 83 GLN A CA 1
ATOM 674 C C . GLN A 1 83 ? 2.669 17.269 19.413 1.00 60.16 83 GLN A C 1
ATOM 676 O O . GLN A 1 83 ? 3.271 18.324 19.631 1.00 60.16 83 GLN A O 1
ATOM 681 N N . ASP A 1 84 ? 1.614 16.899 20.145 1.00 55.91 84 ASP A N 1
ATOM 682 C CA . ASP A 1 84 ? 1.059 17.729 21.221 1.00 55.91 84 ASP A CA 1
ATOM 683 C C . ASP A 1 84 ? 2.023 17.882 22.413 1.00 55.91 84 ASP A C 1
ATOM 685 O O . ASP A 1 84 ? 2.142 18.963 23.001 1.00 55.91 84 ASP A O 1
ATOM 689 N N . LYS A 1 85 ? 2.799 16.842 22.744 1.00 52.69 85 LYS A N 1
ATOM 690 C CA . LYS A 1 85 ? 3.804 16.890 23.825 1.00 52.69 85 LYS A CA 1
ATOM 691 C C . LYS A 1 85 ? 5.028 17.725 23.475 1.00 52.69 85 LYS A C 1
ATOM 693 O O . LYS A 1 85 ? 5.666 18.254 24.387 1.00 52.69 85 LYS A O 1
ATOM 698 N N . THR A 1 86 ? 5.328 17.916 22.192 1.00 48.72 86 THR A N 1
ATOM 699 C CA . THR A 1 86 ? 6.436 18.777 21.746 1.00 48.72 86 THR A CA 1
ATOM 700 C C . THR A 1 86 ? 6.217 20.243 22.155 1.00 48.72 86 THR A C 1
ATOM 702 O O . THR A 1 86 ? 7.178 20.986 22.352 1.00 48.72 86 THR A O 1
ATOM 705 N N . SER A 1 87 ? 4.966 20.657 22.392 1.00 43.62 87 SER A N 1
ATOM 706 C CA . SER A 1 87 ? 4.659 21.988 22.930 1.00 43.62 87 SER A CA 1
ATOM 707 C C . SER A 1 87 ? 4.813 22.109 24.459 1.00 43.62 87 SER A C 1
ATOM 709 O O . SER A 1 87 ? 4.846 23.226 24.973 1.00 43.62 87 SER A O 1
ATOM 711 N N . ILE A 1 88 ? 4.974 20.995 25.195 1.00 51.69 88 ILE A N 1
ATOM 712 C CA . ILE A 1 88 ? 5.026 20.994 26.672 1.00 51.69 88 ILE A CA 1
ATOM 713 C C . ILE A 1 88 ? 6.291 20.331 27.259 1.00 51.69 88 ILE A C 1
ATOM 715 O O . ILE A 1 88 ? 6.648 20.641 28.396 1.00 51.69 88 ILE A O 1
ATOM 719 N N . HIS A 1 89 ? 7.035 19.475 26.548 1.00 40.16 89 HIS A N 1
ATOM 720 C CA . HIS A 1 89 ? 8.148 18.758 27.181 1.00 40.16 89 HIS A CA 1
ATOM 721 C C . HIS A 1 89 ? 9.255 18.321 26.209 1.00 40.16 89 HIS A C 1
ATOM 723 O O . HIS A 1 89 ? 9.314 17.176 25.768 1.00 40.16 89 HIS A O 1
ATOM 729 N N . MET A 1 90 ? 10.228 19.204 25.962 1.00 45.03 90 MET A N 1
ATOM 730 C CA . MET A 1 90 ? 11.576 18.737 25.628 1.00 45.03 90 MET A CA 1
ATOM 731 C C . MET A 1 90 ? 12.105 17.902 26.804 1.00 45.03 90 MET A C 1
ATOM 733 O O . MET A 1 90 ? 12.581 18.460 27.792 1.00 45.03 90 MET A O 1
ATOM 737 N N . SER A 1 91 ? 12.082 16.571 26.712 1.00 53.09 91 SER A N 1
ATOM 738 C CA . SER A 1 91 ? 12.897 15.747 27.608 1.00 53.09 91 SER A CA 1
ATOM 739 C C . SER A 1 91 ? 13.391 14.452 26.970 1.00 53.09 91 SER A C 1
ATOM 741 O O . SER A 1 91 ? 12.636 13.512 26.733 1.00 53.09 91 SER A O 1
ATOM 743 N N . ALA A 1 92 ? 14.711 14.410 26.815 1.00 49.47 92 ALA A N 1
ATOM 744 C CA . ALA A 1 92 ? 15.627 13.283 27.002 1.00 49.47 92 ALA A CA 1
ATOM 745 C C . ALA A 1 92 ? 15.480 11.983 26.180 1.00 49.47 92 ALA A C 1
ATOM 747 O O . ALA A 1 92 ? 16.496 11.316 25.995 1.00 49.47 92 ALA A O 1
ATOM 748 N N . ALA A 1 93 ? 14.313 11.606 25.654 1.00 50.50 93 ALA A N 1
ATOM 749 C CA . ALA A 1 93 ? 14.152 10.342 24.925 1.00 50.50 93 ALA A CA 1
ATOM 750 C C . ALA A 1 93 ? 14.470 10.458 23.417 1.00 50.50 93 ALA A C 1
ATOM 752 O O . ALA A 1 93 ? 15.034 9.530 22.833 1.00 50.50 93 ALA A O 1
ATOM 753 N N . GLU A 1 94 ? 14.221 11.617 22.797 1.00 44.47 94 GLU A N 1
ATOM 754 C CA . GLU A 1 94 ? 14.421 11.836 21.349 1.00 44.47 94 GLU A CA 1
ATOM 755 C C . GLU A 1 94 ? 15.881 11.999 20.902 1.00 44.47 94 GLU A C 1
ATOM 757 O O . GLU A 1 94 ? 16.187 11.914 19.712 1.00 44.47 94 GLU A O 1
ATOM 762 N N . VAL A 1 95 ? 16.831 12.151 21.828 1.00 50.56 95 VAL A N 1
ATOM 763 C CA . VAL A 1 95 ? 18.262 12.195 21.469 1.00 50.56 95 VAL A CA 1
ATOM 764 C C . VAL A 1 95 ? 18.754 10.824 20.964 1.00 50.56 95 VAL A C 1
ATOM 766 O O . VAL A 1 95 ? 19.758 10.746 20.248 1.00 50.56 95 VAL A O 1
ATOM 769 N N . ARG A 1 96 ? 18.047 9.727 21.279 1.00 38.56 96 ARG A N 1
ATOM 770 C CA . ARG A 1 96 ? 18.543 8.362 21.046 1.00 38.56 96 ARG A CA 1
ATOM 771 C C . ARG A 1 96 ? 18.295 7.809 19.638 1.00 38.56 96 ARG A C 1
ATOM 773 O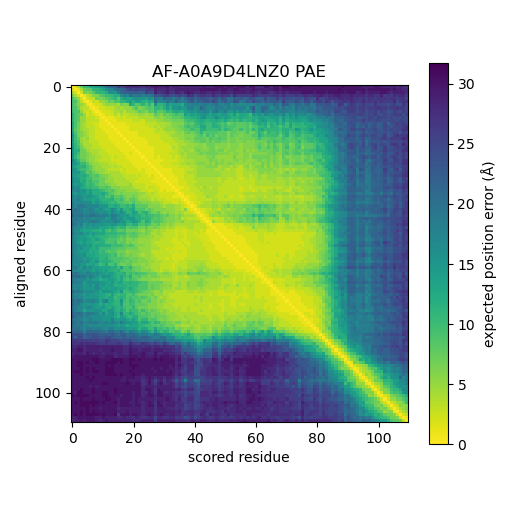 O . ARG A 1 96 ? 19.192 7.160 19.108 1.00 38.56 96 ARG A O 1
ATOM 780 N N . TRP A 1 97 ? 17.151 8.078 19.005 1.00 43.78 97 TRP A N 1
ATOM 781 C CA . TRP A 1 97 ? 16.887 7.587 17.638 1.00 43.78 97 TRP A CA 1
ATOM 782 C C . TRP A 1 97 ? 17.521 8.467 16.551 1.00 43.78 97 TRP A C 1
ATOM 784 O O . TRP A 1 97 ? 17.907 7.969 15.496 1.00 43.78 97 TRP A O 1
ATOM 794 N N . ARG A 1 98 ? 17.743 9.760 16.832 1.00 42.22 98 ARG A N 1
ATOM 795 C CA . ARG A 1 98 ? 18.401 10.693 15.897 1.00 42.22 98 ARG A CA 1
ATOM 796 C C . ARG A 1 98 ? 19.911 10.478 15.748 1.00 42.22 98 ARG A C 1
ATOM 798 O O . ARG A 1 98 ? 20.497 10.910 14.761 1.00 42.22 98 ARG A O 1
ATOM 805 N N . SER A 1 99 ? 20.559 9.808 16.701 1.00 43.12 99 SER A N 1
ATOM 806 C CA . SER A 1 99 ? 22.011 9.573 16.679 1.00 43.12 99 SER A CA 1
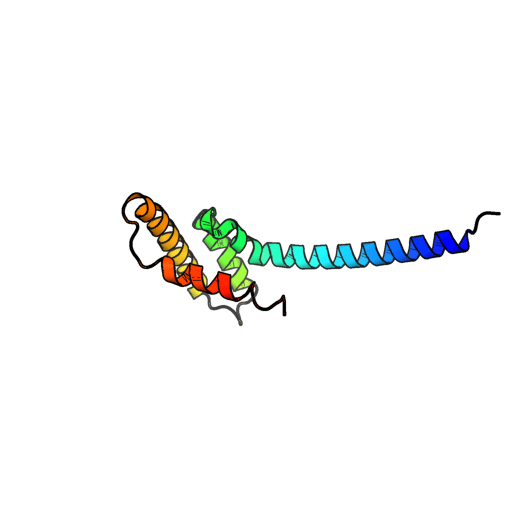ATOM 807 C C . SER A 1 99 ? 22.425 8.306 15.913 1.00 43.12 99 SER A C 1
ATOM 809 O O . SER A 1 99 ? 23.610 8.122 15.629 1.00 43.12 99 SER A O 1
ATOM 811 N N . THR A 1 100 ? 21.476 7.455 15.502 1.00 45.94 100 THR A N 1
ATOM 812 C CA . THR A 1 100 ? 21.773 6.250 14.701 1.00 45.94 100 THR A CA 1
ATOM 813 C C . THR A 1 100 ? 21.680 6.482 13.190 1.00 45.94 100 THR A C 1
ATOM 815 O O . THR A 1 100 ? 22.320 5.761 12.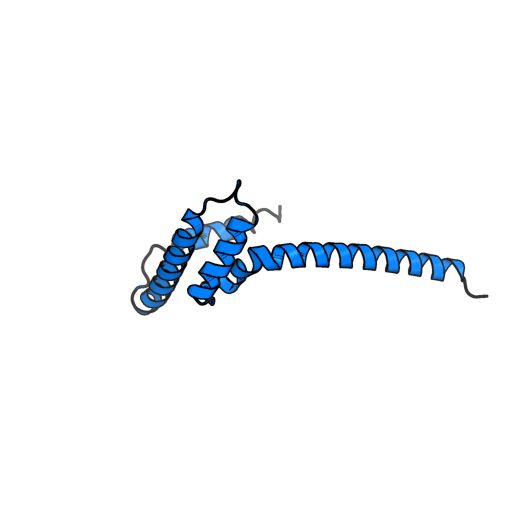428 1.00 45.94 100 THR A O 1
ATOM 818 N N . THR A 1 101 ? 20.985 7.525 12.726 1.00 45.38 101 THR A N 1
ATOM 819 C CA . THR A 1 101 ? 20.966 7.892 11.295 1.00 45.38 101 THR A CA 1
ATOM 820 C C . THR A 1 101 ? 22.224 8.644 10.853 1.00 45.38 101 THR A C 1
ATOM 822 O O . THR A 1 101 ? 22.545 8.660 9.667 1.00 45.38 101 THR A O 1
ATOM 825 N N . ASP A 1 102 ? 22.996 9.196 11.792 1.00 46.41 102 ASP A N 1
ATOM 826 C CA . ASP A 1 102 ? 24.212 9.965 11.485 1.00 46.41 102 ASP A CA 1
ATOM 827 C C . ASP A 1 102 ? 25.495 9.102 11.423 1.00 46.41 102 ASP A C 1
ATOM 829 O O . ASP A 1 102 ? 26.580 9.568 11.063 1.00 46.41 102 ASP A O 1
ATOM 833 N N . THR A 1 103 ? 25.386 7.802 11.728 1.00 46.28 103 THR A N 1
ATOM 834 C CA . THR A 1 103 ? 26.494 6.834 11.608 1.00 46.28 103 THR A CA 1
ATOM 835 C C . THR A 1 103 ? 26.472 6.021 10.312 1.00 46.28 103 THR A C 1
ATOM 837 O O . THR A 1 103 ? 27.502 5.446 9.959 1.00 46.28 103 THR A O 1
ATOM 840 N N . PHE A 1 104 ? 25.375 6.025 9.542 1.00 41.03 104 PHE A N 1
ATOM 841 C CA . PHE A 1 104 ? 25.334 5.337 8.243 1.00 41.03 104 PHE A CA 1
ATOM 842 C C . PHE A 1 104 ? 25.934 6.177 7.099 1.00 41.03 104 PHE A C 1
ATOM 844 O O . PHE A 1 104 ? 26.575 5.635 6.203 1.00 41.03 104 PHE A O 1
ATOM 851 N N . SER A 1 105 ? 25.841 7.512 7.170 1.00 46.62 105 SER A N 1
ATOM 852 C CA . SER A 1 105 ? 26.391 8.416 6.140 1.00 46.62 105 SER A CA 1
ATOM 853 C C . SER A 1 105 ? 27.932 8.500 6.146 1.00 46.62 105 SER A C 1
ATOM 855 O O . SER A 1 105 ? 28.562 8.749 5.121 1.00 46.62 105 SER A O 1
ATOM 857 N N . LYS A 1 106 ? 28.591 8.199 7.276 1.00 52.53 106 LYS A N 1
ATOM 858 C CA . LYS A 1 106 ? 30.061 8.296 7.407 1.00 52.53 106 LYS A CA 1
ATOM 859 C C . LYS A 1 106 ? 30.835 7.045 6.969 1.00 52.53 106 LYS A C 1
ATOM 861 O O . LYS A 1 106 ? 32.057 7.024 7.099 1.00 52.53 106 LYS A O 1
ATOM 866 N N . ARG A 1 107 ? 30.170 6.008 6.440 1.00 45.50 107 ARG A N 1
ATOM 867 C CA . ARG A 1 107 ? 30.832 4.755 6.015 1.00 45.50 107 ARG A CA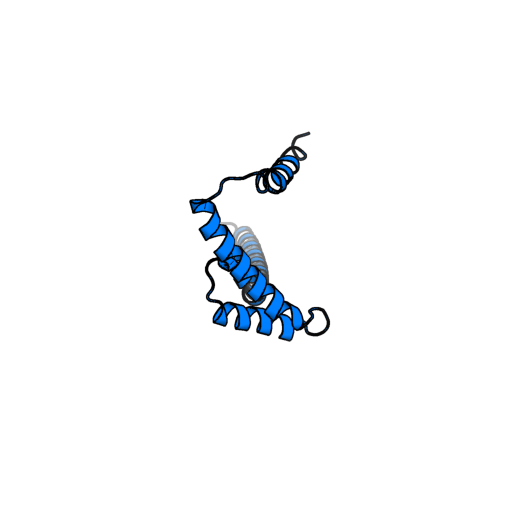 1
ATOM 868 C C . ARG A 1 107 ? 31.062 4.624 4.502 1.00 45.50 107 ARG A C 1
ATOM 870 O O . ARG A 1 107 ? 31.766 3.708 4.100 1.00 45.50 107 ARG A O 1
ATOM 877 N N . CYS A 1 108 ? 30.550 5.546 3.680 1.00 49.12 108 CYS A N 1
ATOM 878 C CA . CYS A 1 108 ? 30.701 5.505 2.213 1.00 49.12 108 CYS A CA 1
ATOM 879 C C . CYS A 1 108 ? 31.810 6.417 1.648 1.00 49.12 108 CYS A C 1
ATOM 881 O O . CYS A 1 108 ? 31.962 6.519 0.432 1.00 49.12 108 CYS A O 1
ATOM 883 N N . HIS A 1 109 ? 32.615 7.053 2.503 1.00 46.50 109 HIS A N 1
ATOM 884 C CA . HIS A 1 109 ? 33.824 7.778 2.096 1.00 46.50 109 HIS A CA 1
ATOM 885 C C . HIS A 1 109 ? 35.045 7.303 2.886 1.00 46.50 109 HIS A C 1
ATOM 887 O O . HIS A 1 109 ? 35.650 8.054 3.653 1.00 46.50 109 HIS A O 1
ATOM 893 N N . ARG A 1 110 ? 35.406 6.034 2.690 1.00 40.69 110 ARG A N 1
ATOM 894 C CA . ARG A 1 110 ? 36.764 5.561 2.944 1.00 40.69 110 ARG A CA 1
ATOM 895 C C . ARG A 1 110 ? 37.183 4.554 1.892 1.00 40.69 110 ARG A C 1
ATOM 897 O O . ARG A 1 110 ? 36.327 3.717 1.538 1.00 40.69 110 ARG A O 1
#